Protein AF-A0A925XTQ1-F1 (afdb_monomer)

Solvent-accessible surface area (backbone atoms only — not comparable to full-atom values): 10217 Å² total; per-residue (Å²): 142,80,86,80,78,80,69,82,60,71,73,84,52,48,67,60,70,77,36,53,72,59,52,52,50,50,48,54,52,47,55,58,39,76,74,75,54,93,54,62,68,61,51,52,53,51,50,50,54,52,42,63,71,74,42,88,48,70,65,60,33,44,52,53,51,23,53,52,50,48,62,48,31,76,78,42,44,67,64,45,52,50,53,33,49,79,67,75,43,45,68,46,44,66,70,34,69,67,46,45,61,77,41,41,66,58,52,54,53,49,51,48,52,52,49,47,51,49,39,50,53,51,44,32,72,74,73,38,89,74,58,68,68,58,56,51,58,53,70,69,59,82,54,64,68,59,51,55,52,47,48,54,43,57,76,72,36,93,46,69,70,62,40,54,74,70,56,75,78,85,87,126

Sequence (172 aa):
MSSGSSNPSSLNFAFLACYSPLLDRLGAQAERYFKDDPNVEGLLTACVGVVESELESLQERNEVLAVTGLLASLRDRQRVTEFFRRRSMMNLLQQTPLFQELTRDIVLEAEQRGRIHTVLHQLEHKFGPLPEDVMTALQEITDSVTLDRLGLAVLDAPDLDTFRQQIPPAQN

Secondary structure (DSSP, 8-state):
------PPPGGGGHHHHHTHHHHHHHHHHHHHHHHH---HHHHHHHHHHHHHHH---HHHHHHHHHHHHHHHHHHHHHHHHHHHHHTT-HHHHHTSHHHHHHHHHHHHHHHHHHHHHHHHHHHHHHHSSPPHHHHHHHHT---HHHHHHHHHHHHH-SSHHHHHTTSPPP--

Structure (mmCIF, N/CA/C/O backbone):
data_AF-A0A925XTQ1-F1
#
_entry.id   AF-A0A925XTQ1-F1
#
loop_
_atom_site.group_PDB
_atom_site.id
_atom_site.type_symbol
_atom_site.label_atom_id
_atom_site.label_alt_id
_atom_site.label_comp_id
_atom_site.label_asym_id
_atom_site.label_entity_id
_atom_site.label_seq_id
_atom_site.pdbx_PDB_ins_code
_atom_site.Cartn_x
_atom_site.Cartn_y
_atom_site.Cartn_z
_atom_site.occupancy
_atom_site.B_iso_or_equiv
_atom_site.auth_seq_id
_atom_site.auth_comp_id
_atom_site.auth_asym_id
_atom_site.auth_atom_id
_atom_site.pdbx_PDB_model_num
ATOM 1 N N . MET A 1 1 ? -8.752 34.443 -9.349 1.00 41.16 1 MET A N 1
ATOM 2 C CA . MET A 1 1 ? -8.947 33.100 -9.930 1.00 41.16 1 MET A CA 1
ATOM 3 C C . MET A 1 1 ? -7.938 32.941 -11.051 1.00 41.16 1 MET A C 1
ATOM 5 O O . MET A 1 1 ? -8.143 33.542 -12.091 1.00 41.16 1 MET A O 1
ATOM 9 N N . SER A 1 2 ? -6.850 32.210 -10.814 1.00 30.16 2 SER A N 1
ATOM 10 C CA . SER A 1 2 ? -5.985 31.681 -11.874 1.00 30.16 2 SER A CA 1
ATOM 11 C C . SER A 1 2 ? -5.422 30.359 -11.377 1.00 30.16 2 SER A C 1
ATOM 13 O O . SER A 1 2 ? -4.569 30.320 -10.495 1.00 30.16 2 SER A O 1
ATOM 15 N N . SER A 1 3 ? -5.992 29.283 -11.902 1.00 35.69 3 SER A N 1
ATOM 16 C CA . SER A 1 3 ? -5.538 27.906 -11.784 1.00 35.69 3 SER A CA 1
ATOM 17 C C . SER A 1 3 ? -4.167 27.768 -12.443 1.00 35.69 3 SER A C 1
ATOM 19 O O . SER A 1 3 ? -4.055 27.849 -13.667 1.00 35.69 3 SER A O 1
ATOM 21 N N . GLY A 1 4 ? -3.124 27.581 -11.637 1.00 30.39 4 GLY A N 1
ATOM 22 C CA . GLY A 1 4 ? -1.811 27.186 -12.127 1.00 30.39 4 GLY A CA 1
ATOM 23 C C . GLY A 1 4 ? -1.859 25.732 -12.576 1.00 30.39 4 GLY A C 1
ATOM 24 O O . GLY A 1 4 ? -1.756 24.837 -11.744 1.00 30.39 4 GLY A O 1
ATOM 25 N N . SER A 1 5 ? -2.028 25.489 -13.878 1.00 34.53 5 SER A N 1
ATOM 26 C CA . SER A 1 5 ? -1.723 24.179 -14.449 1.00 34.53 5 SER A CA 1
ATOM 27 C C . SER A 1 5 ? -0.206 24.012 -14.425 1.00 34.53 5 SER A C 1
ATOM 29 O O . SER A 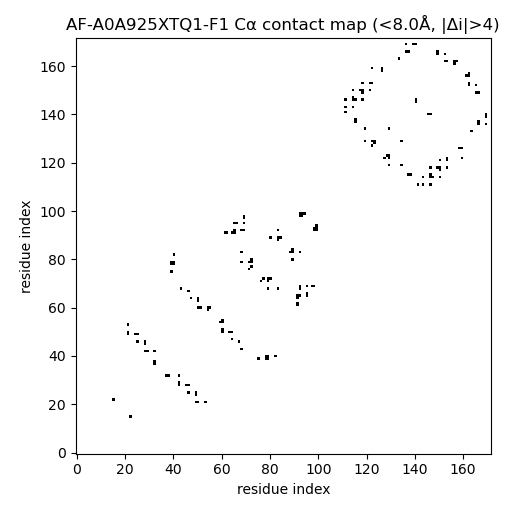1 5 ? 0.514 24.570 -15.257 1.00 34.53 5 SER A O 1
ATOM 31 N N . SER A 1 6 ? 0.297 23.273 -13.445 1.00 36.56 6 SER A N 1
ATOM 32 C CA . SER A 1 6 ? 1.657 22.754 -13.456 1.00 36.56 6 SER A CA 1
ATOM 33 C C . SER A 1 6 ? 1.761 21.722 -14.579 1.00 36.56 6 SER A C 1
ATOM 35 O O . SER A 1 6 ? 1.547 20.532 -14.365 1.00 36.56 6 SER A O 1
ATOM 37 N N . ASN A 1 7 ? 2.039 22.193 -15.798 1.00 29.94 7 ASN A N 1
ATOM 38 C CA . ASN A 1 7 ? 2.477 21.322 -16.881 1.00 29.94 7 ASN A CA 1
ATOM 39 C C . ASN A 1 7 ? 3.729 20.581 -16.390 1.00 29.94 7 ASN A C 1
ATOM 41 O O . ASN A 1 7 ? 4.679 21.254 -15.973 1.00 29.94 7 ASN A O 1
ATOM 45 N N . PRO A 1 8 ? 3.770 19.237 -16.427 1.00 32.19 8 PRO A N 1
ATOM 46 C CA . PRO A 1 8 ? 5.006 18.520 -16.166 1.00 32.19 8 PRO A CA 1
ATOM 47 C C . PRO A 1 8 ? 6.028 18.988 -17.205 1.00 32.19 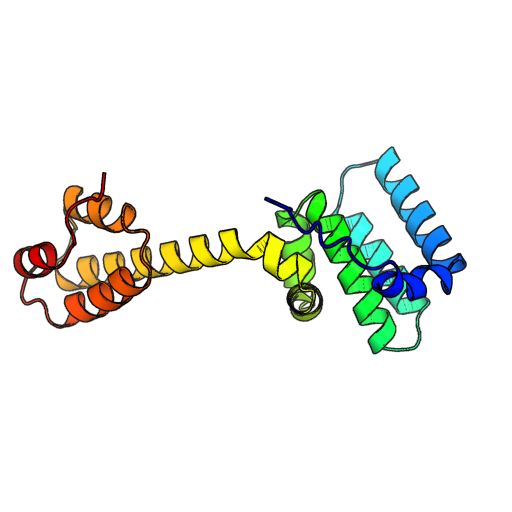8 PRO A C 1
ATOM 49 O O . PRO A 1 8 ? 5.796 18.905 -18.412 1.00 32.19 8 PRO A O 1
ATOM 52 N N . SER A 1 9 ? 7.121 19.586 -16.735 1.00 35.34 9 SER A N 1
ATOM 53 C CA . SER A 1 9 ? 8.144 20.154 -17.602 1.00 35.34 9 SER A CA 1
ATOM 54 C C . SER A 1 9 ? 8.729 19.053 -18.488 1.00 35.34 9 SER A C 1
ATOM 56 O O . SER A 1 9 ? 9.143 17.992 -18.021 1.00 35.34 9 SER A O 1
ATOM 58 N N . SER A 1 10 ? 8.793 19.330 -19.789 1.00 35.25 10 SER A N 1
ATOM 59 C CA . SER A 1 10 ? 9.401 18.490 -20.833 1.00 35.25 10 SER A CA 1
ATOM 60 C C . SER A 1 10 ? 10.853 18.077 -20.548 1.00 35.25 10 SER A C 1
ATOM 62 O O . SER A 1 10 ? 11.374 17.170 -21.191 1.00 35.25 10 SER A O 1
ATOM 64 N N . LEU A 1 11 ? 11.498 18.702 -19.559 1.00 36.62 11 LEU A N 1
ATOM 65 C CA . LEU A 1 11 ? 12.821 18.347 -19.052 1.00 36.62 11 LEU A CA 1
ATOM 66 C C . LEU A 1 11 ? 12.857 16.972 -18.372 1.00 36.62 11 LEU A C 1
ATOM 68 O O . LEU A 1 11 ? 13.850 16.268 -18.523 1.00 36.62 11 LEU A O 1
ATOM 72 N N . ASN A 1 12 ? 11.779 16.545 -17.706 1.00 40.69 12 ASN A N 1
ATOM 73 C CA . ASN A 1 12 ? 11.744 15.245 -17.019 1.00 40.69 12 ASN A CA 1
ATOM 74 C C . ASN A 1 12 ? 11.763 14.049 -17.985 1.00 40.69 12 ASN A C 1
ATOM 76 O O . ASN A 1 12 ? 12.030 12.930 -17.566 1.00 40.69 12 ASN A O 1
ATOM 80 N N . PHE A 1 13 ? 11.501 14.283 -19.274 1.00 41.66 13 PHE A N 1
ATOM 81 C CA . PHE A 1 13 ? 11.476 13.257 -20.319 1.00 41.66 13 PHE A CA 1
ATOM 82 C C . PHE A 1 13 ? 12.527 13.487 -21.410 1.00 41.66 13 PHE A C 1
ATOM 84 O O . PHE A 1 13 ? 12.573 12.730 -22.377 1.00 41.66 13 PHE A O 1
ATOM 91 N N . ALA A 1 14 ? 13.400 14.491 -21.267 1.00 47.06 14 ALA A N 1
ATOM 92 C CA . ALA A 1 14 ? 14.459 14.765 -22.240 1.00 47.06 14 ALA A CA 1
ATOM 93 C C . ALA A 1 14 ? 15.413 13.567 -22.414 1.00 47.06 14 ALA A C 1
ATOM 95 O O . ALA A 1 14 ? 15.934 13.351 -23.505 1.00 47.06 14 ALA A O 1
ATOM 96 N N . PHE A 1 15 ? 15.577 12.738 -21.376 1.00 52.66 15 PHE A N 1
ATOM 97 C CA . PHE A 1 15 ? 16.361 11.506 -21.457 1.00 52.66 15 PHE A CA 1
ATOM 98 C C . PHE A 1 15 ? 15.742 10.475 -22.417 1.00 52.66 15 PHE A C 1
ATOM 100 O O . PHE A 1 15 ? 16.479 9.780 -23.110 1.00 52.66 15 PHE A O 1
ATOM 107 N N . LEU A 1 16 ? 14.408 10.420 -22.549 1.00 48.31 16 LEU A N 1
ATOM 108 C CA . LEU A 1 16 ? 13.745 9.524 -23.503 1.00 48.31 16 LEU A CA 1
ATOM 109 C C . LEU A 1 16 ? 14.121 9.886 -24.950 1.00 48.31 16 LEU A C 1
ATOM 111 O O . LEU A 1 16 ? 14.295 8.996 -25.777 1.00 48.31 16 LEU A O 1
ATOM 115 N N . ALA A 1 17 ? 14.347 11.170 -25.249 1.00 50.66 17 ALA A N 1
ATOM 116 C CA . ALA A 1 17 ? 14.781 11.611 -26.576 1.00 50.66 17 ALA A CA 1
ATOM 117 C C . ALA A 1 17 ? 16.208 11.147 -26.940 1.00 50.66 17 ALA A C 1
ATOM 119 O O . ALA A 1 17 ? 16.509 10.978 -28.120 1.00 50.66 17 ALA A O 1
ATOM 120 N N . CYS A 1 18 ? 17.075 10.896 -25.951 1.00 53.03 18 CYS A N 1
ATOM 121 C CA . CYS A 1 18 ? 18.425 10.361 -26.172 1.00 53.03 18 CYS A CA 1
ATOM 122 C C . CYS A 1 18 ? 18.433 8.853 -26.478 1.00 53.03 18 CYS A C 1
ATOM 124 O O . CYS A 1 18 ? 19.400 8.349 -27.045 1.00 53.03 18 CYS A O 1
ATOM 126 N N . TYR A 1 19 ? 17.354 8.138 -26.152 1.00 60.72 19 TYR A N 1
ATOM 127 C CA . TYR A 1 19 ? 17.263 6.679 -26.227 1.00 60.72 19 TYR A CA 1
ATOM 128 C C . TYR A 1 19 ? 16.289 6.201 -27.317 1.00 60.72 19 TYR A C 1
ATOM 130 O O . TYR A 1 19 ? 15.533 5.251 -27.120 1.00 60.72 19 TYR A O 1
ATOM 138 N N . SER A 1 20 ? 16.329 6.829 -28.501 1.00 62.91 20 SER A N 1
ATOM 139 C CA . SER A 1 20 ? 15.475 6.467 -29.651 1.00 62.91 20 SER A CA 1
ATOM 140 C C . SER A 1 20 ? 15.448 4.958 -29.959 1.00 62.91 20 SER A C 1
ATOM 142 O O . SER A 1 20 ? 14.353 4.416 -30.074 1.00 62.91 20 SER A O 1
ATOM 144 N N . PRO A 1 21 ? 16.583 4.223 -29.999 1.00 70.31 21 PRO A N 1
ATOM 145 C CA . PRO A 1 21 ? 16.555 2.790 -30.308 1.00 70.31 21 PRO A CA 1
ATOM 146 C C . PRO A 1 21 ? 15.869 1.946 -29.225 1.00 70.31 21 PRO A C 1
ATOM 148 O O . PRO A 1 21 ? 15.263 0.917 -29.525 1.00 70.31 21 PRO A O 1
ATOM 151 N N . LEU A 1 22 ? 15.965 2.368 -27.960 1.00 70.56 22 LEU A N 1
ATOM 152 C CA . LEU A 1 22 ? 15.307 1.704 -26.837 1.00 70.56 22 LEU A CA 1
ATOM 153 C C . LEU A 1 22 ? 13.798 1.948 -26.888 1.00 70.56 22 LEU A C 1
ATOM 155 O O . LEU A 1 22 ? 13.023 1.008 -26.721 1.00 70.56 22 LEU A O 1
ATOM 159 N N . LEU A 1 23 ? 13.383 3.186 -27.167 1.00 67.38 23 LEU A N 1
ATOM 160 C CA . LEU A 1 23 ? 11.976 3.537 -27.344 1.00 67.38 23 LEU A CA 1
ATOM 161 C C . LEU A 1 23 ? 11.337 2.789 -28.512 1.00 67.38 23 LEU A C 1
ATOM 163 O O . LEU A 1 23 ? 10.222 2.299 -28.361 1.00 67.38 23 LEU A O 1
ATOM 167 N N . ASP A 1 24 ? 12.044 2.631 -29.631 1.00 70.88 24 ASP A N 1
ATOM 168 C CA . ASP A 1 24 ? 11.548 1.881 -30.788 1.00 70.88 24 ASP A CA 1
ATOM 169 C C . ASP A 1 24 ? 11.338 0.398 -30.449 1.00 70.88 24 ASP A C 1
ATOM 171 O O . ASP A 1 24 ? 10.334 -0.204 -30.833 1.00 70.88 24 ASP A O 1
ATOM 175 N N . ARG A 1 25 ? 12.249 -0.206 -29.673 1.00 69.19 25 ARG A N 1
ATOM 176 C CA . ARG A 1 25 ? 12.115 -1.605 -29.231 1.00 69.19 25 ARG A CA 1
ATOM 177 C C . ARG A 1 25 ? 11.019 -1.785 -28.190 1.00 69.19 25 ARG A C 1
ATOM 179 O O . ARG A 1 25 ? 10.255 -2.743 -28.288 1.00 69.19 25 ARG A O 1
ATOM 186 N N . LEU A 1 26 ? 10.917 -0.878 -27.219 1.00 68.81 26 LEU A N 1
ATOM 187 C CA . LEU A 1 26 ? 9.827 -0.879 -26.242 1.00 68.81 26 LEU A CA 1
ATOM 188 C C . LEU A 1 26 ? 8.474 -0.651 -26.931 1.00 68.81 26 LEU A C 1
ATOM 190 O O . LEU A 1 26 ? 7.507 -1.335 -26.606 1.00 68.81 26 LEU A O 1
ATOM 194 N N . GLY A 1 27 ? 8.424 0.235 -27.927 1.00 64.56 27 GLY A N 1
ATOM 195 C CA . GLY A 1 27 ? 7.263 0.482 -28.779 1.00 64.56 27 GLY A CA 1
ATOM 196 C C . GLY A 1 27 ? 6.860 -0.754 -29.579 1.00 64.56 27 GLY A C 1
ATOM 197 O O . GLY A 1 27 ? 5.716 -1.188 -29.490 1.00 64.56 27 GLY A O 1
ATOM 198 N N . ALA A 1 28 ? 7.803 -1.401 -30.265 1.00 69.56 28 ALA A N 1
ATOM 199 C CA . ALA A 1 28 ? 7.550 -2.644 -30.996 1.00 69.56 28 ALA A CA 1
ATOM 200 C C . ALA A 1 28 ? 7.096 -3.789 -30.071 1.00 69.56 28 ALA A C 1
ATOM 202 O O . ALA A 1 28 ? 6.249 -4.604 -30.447 1.00 69.56 28 ALA A O 1
ATOM 203 N N . GLN A 1 29 ? 7.638 -3.857 -28.851 1.00 66.44 29 GLN A N 1
ATOM 204 C CA . GLN A 1 29 ? 7.229 -4.840 -27.850 1.00 66.44 29 GLN A CA 1
ATOM 205 C C . GLN A 1 29 ? 5.809 -4.563 -27.347 1.00 66.44 29 GLN A C 1
ATOM 207 O O . GLN A 1 29 ? 5.005 -5.489 -27.236 1.00 66.44 29 GLN A O 1
ATOM 212 N N . ALA A 1 30 ? 5.483 -3.295 -27.100 1.00 64.38 30 ALA A N 1
ATOM 213 C CA . ALA A 1 30 ? 4.145 -2.867 -26.735 1.00 64.38 30 ALA A CA 1
ATOM 214 C C . ALA A 1 30 ? 3.142 -3.173 -27.857 1.00 64.38 30 ALA A C 1
ATOM 216 O O . ALA A 1 30 ? 2.135 -3.824 -27.595 1.00 64.38 30 ALA A O 1
ATOM 217 N N . GLU A 1 31 ? 3.422 -2.790 -29.105 1.00 62.34 31 GLU A N 1
ATOM 218 C CA . GLU A 1 31 ? 2.550 -3.034 -30.263 1.00 62.34 31 GLU A CA 1
ATOM 219 C C . GLU A 1 31 ? 2.259 -4.520 -30.490 1.00 62.34 31 GLU A C 1
ATOM 221 O O . GLU A 1 31 ? 1.108 -4.889 -30.726 1.00 62.34 31 GLU A O 1
ATOM 226 N N . ARG A 1 32 ? 3.276 -5.384 -30.366 1.00 59.66 32 ARG A N 1
ATOM 227 C CA . ARG A 1 32 ? 3.101 -6.845 -30.434 1.00 59.66 32 ARG A CA 1
ATOM 228 C C . ARG A 1 32 ? 2.144 -7.355 -29.360 1.00 59.66 32 ARG A C 1
ATOM 230 O O . ARG A 1 32 ? 1.296 -8.190 -29.645 1.00 59.66 32 ARG A O 1
ATOM 237 N N . TYR A 1 33 ? 2.238 -6.825 -28.145 1.00 58.56 33 TYR A N 1
ATOM 238 C CA . TYR A 1 33 ? 1.365 -7.228 -27.044 1.00 58.56 33 TYR A CA 1
ATOM 239 C C . TYR A 1 33 ? -0.053 -6.652 -27.142 1.00 58.56 33 TYR A C 1
ATOM 241 O O . TYR A 1 33 ? -1.014 -7.345 -26.825 1.00 58.56 33 TYR A O 1
ATOM 249 N N . PHE A 1 34 ? -0.219 -5.408 -27.602 1.00 56.88 34 PHE A N 1
ATOM 250 C CA . PHE A 1 34 ? -1.542 -4.792 -27.770 1.00 56.88 34 PHE A CA 1
ATOM 251 C C . PHE A 1 34 ? -2.405 -5.493 -28.826 1.00 56.88 34 PHE A C 1
ATOM 253 O O . PHE A 1 34 ? -3.627 -5.349 -28.791 1.00 56.88 34 PHE A O 1
ATOM 260 N N . LYS A 1 35 ? -1.782 -6.228 -29.751 1.00 54.31 35 LYS A N 1
ATOM 261 C CA . LYS A 1 35 ? -2.466 -6.896 -30.857 1.00 54.31 35 LYS A CA 1
ATOM 262 C C . LYS A 1 35 ? -2.984 -8.295 -30.504 1.00 54.31 35 LYS A C 1
ATOM 264 O O . LYS A 1 35 ? -4.041 -8.659 -31.010 1.00 54.31 35 LYS A O 1
ATOM 269 N N . ASP A 1 36 ? -2.284 -9.026 -29.627 1.00 50.75 36 ASP A N 1
ATOM 270 C CA . ASP A 1 36 ? -2.461 -10.481 -29.511 1.00 50.75 36 ASP A CA 1
ATOM 271 C C . ASP A 1 36 ? -2.981 -11.002 -28.144 1.00 50.75 36 ASP A C 1
ATOM 273 O O . ASP A 1 36 ? -3.596 -12.063 -28.148 1.00 50.75 36 ASP A O 1
ATOM 277 N N . ASP A 1 37 ? -2.819 -10.314 -26.994 1.00 54.34 37 ASP A N 1
ATOM 278 C CA . ASP A 1 37 ? -3.421 -10.741 -25.697 1.00 54.34 37 ASP A CA 1
ATOM 279 C C . ASP A 1 37 ? -3.214 -9.693 -24.560 1.00 54.34 37 ASP A C 1
ATOM 281 O O . ASP A 1 37 ? -2.145 -9.080 -24.482 1.00 54.34 37 ASP A O 1
ATOM 285 N N . PRO A 1 38 ? -4.141 -9.485 -23.593 1.00 61.75 38 PRO 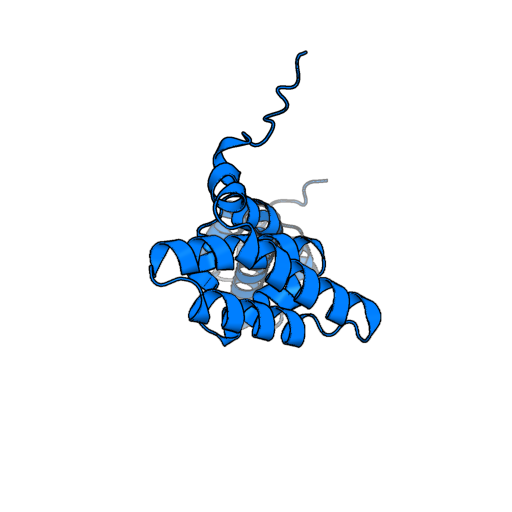A N 1
ATOM 286 C CA . PRO A 1 38 ? -4.043 -8.463 -22.547 1.00 61.75 38 PRO A CA 1
ATOM 287 C C . PRO A 1 38 ? -3.211 -8.914 -21.327 1.00 61.75 38 PRO A C 1
ATOM 289 O O . PRO A 1 38 ? -3.513 -8.544 -20.185 1.00 61.75 38 PRO A O 1
ATOM 292 N N . ASN A 1 39 ? -2.159 -9.716 -21.532 1.00 71.56 39 ASN A N 1
ATOM 293 C CA . ASN A 1 39 ? -1.282 -10.149 -20.443 1.00 71.56 39 ASN A CA 1
ATOM 294 C C . ASN A 1 39 ? -0.228 -9.077 -20.110 1.00 71.56 39 ASN A C 1
ATOM 296 O O . ASN A 1 39 ? 0.913 -9.110 -20.575 1.00 71.56 39 ASN A O 1
ATOM 300 N N . VAL A 1 40 ? -0.633 -8.132 -19.259 1.00 70.31 40 VAL A N 1
ATOM 301 C CA . VAL A 1 40 ? 0.202 -7.036 -18.733 1.00 70.31 40 VAL A CA 1
ATOM 302 C C . VAL A 1 40 ? 1.499 -7.550 -18.090 1.00 70.31 40 VAL A C 1
ATOM 304 O O . VAL A 1 40 ? 2.542 -6.920 -18.236 1.00 70.31 40 VAL A O 1
ATOM 307 N N . GLU A 1 41 ? 1.467 -8.707 -17.424 1.00 74.06 41 GLU A N 1
ATOM 308 C CA . GLU A 1 41 ? 2.635 -9.274 -16.735 1.00 74.06 41 GLU A CA 1
ATOM 309 C C . GLU A 1 41 ? 3.713 -9.758 -17.720 1.00 74.06 41 GLU A C 1
ATOM 311 O O . GLU A 1 41 ? 4.911 -9.540 -17.507 1.00 74.06 41 GLU A O 1
ATOM 316 N N . GLY A 1 42 ? 3.289 -10.360 -18.836 1.00 75.94 42 GLY A N 1
ATOM 317 C CA . GLY A 1 42 ? 4.181 -10.782 -19.918 1.00 75.94 42 GLY A CA 1
ATOM 318 C C . GLY A 1 42 ? 4.863 -9.596 -20.602 1.00 75.94 42 GLY A C 1
ATOM 319 O O . GLY A 1 42 ? 6.078 -9.617 -20.817 1.00 75.94 42 GLY A O 1
ATOM 320 N N . LEU A 1 43 ? 4.104 -8.528 -20.867 1.00 77.31 43 LEU A N 1
ATOM 321 C CA . LEU A 1 43 ? 4.641 -7.299 -21.450 1.00 77.31 43 LEU A CA 1
ATOM 322 C C . LEU A 1 43 ? 5.661 -6.639 -20.516 1.00 77.31 43 LEU A C 1
ATOM 324 O O . LEU A 1 43 ? 6.770 -6.332 -20.945 1.00 77.31 43 LEU A O 1
ATOM 328 N N . LEU A 1 44 ? 5.322 -6.474 -19.233 1.00 79.69 44 LEU A N 1
ATOM 329 C CA . LEU A 1 44 ? 6.235 -5.894 -18.245 1.00 79.69 44 LEU A CA 1
ATOM 330 C C . LEU A 1 44 ? 7.515 -6.716 -18.103 1.00 79.69 44 LEU A C 1
ATOM 332 O O . LEU A 1 44 ? 8.601 -6.148 -18.060 1.00 79.69 44 LEU A O 1
ATOM 336 N N . THR A 1 45 ? 7.408 -8.046 -18.091 1.00 84.19 45 THR A N 1
ATOM 337 C CA . THR A 1 45 ? 8.578 -8.934 -18.055 1.00 84.19 45 THR A CA 1
ATOM 338 C C . THR A 1 45 ? 9.492 -8.709 -19.255 1.00 84.19 45 THR A C 1
ATOM 340 O O . THR A 1 45 ? 10.708 -8.624 -19.088 1.00 84.19 45 THR A O 1
ATOM 343 N N . ALA A 1 46 ? 8.921 -8.590 -20.453 1.00 80.62 46 ALA A N 1
ATOM 344 C CA . ALA A 1 46 ? 9.698 -8.351 -21.659 1.00 80.62 46 ALA A CA 1
ATOM 345 C C . ALA A 1 46 ? 10.351 -6.961 -21.659 1.00 80.62 46 ALA A C 1
ATOM 347 O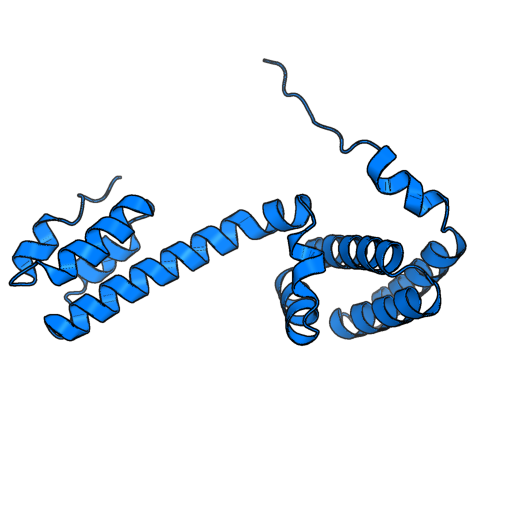 O . ALA A 1 46 ? 11.531 -6.847 -21.982 1.00 80.62 46 ALA A O 1
ATOM 348 N N . CYS A 1 47 ? 9.617 -5.924 -21.248 1.00 80.81 47 CYS A N 1
ATOM 349 C CA . CYS A 1 47 ? 10.161 -4.574 -21.119 1.00 80.81 47 CYS A CA 1
ATOM 350 C C . CYS A 1 47 ? 11.312 -4.526 -20.109 1.00 80.81 47 CYS A C 1
ATOM 352 O O . CYS A 1 47 ? 12.348 -3.945 -20.413 1.00 80.81 47 CYS A O 1
ATOM 354 N N . VAL A 1 48 ? 11.171 -5.183 -18.950 1.00 84.12 48 VAL A N 1
ATOM 355 C CA . VAL A 1 48 ? 12.251 -5.284 -17.955 1.00 84.12 48 VAL A CA 1
ATOM 356 C C . VAL A 1 48 ? 13.496 -5.915 -18.569 1.00 84.12 48 VAL A C 1
ATOM 358 O O . VAL A 1 48 ? 14.574 -5.342 -18.461 1.00 84.12 48 VAL A O 1
ATOM 361 N N . GLY A 1 49 ? 13.341 -7.037 -19.280 1.00 82.62 49 GLY A N 1
ATOM 362 C CA . GLY A 1 49 ? 14.467 -7.714 -19.924 1.00 82.62 49 GLY A CA 1
ATOM 363 C C . GLY A 1 49 ? 15.201 -6.834 -20.939 1.00 82.62 49 GLY A C 1
ATOM 364 O O . GLY A 1 49 ? 16.427 -6.809 -20.938 1.00 82.62 49 GLY A O 1
ATOM 365 N N . VAL A 1 50 ? 14.468 -6.071 -21.759 1.00 82.25 50 VAL A N 1
ATOM 366 C CA . VAL A 1 50 ? 15.064 -5.133 -22.730 1.00 82.25 50 VAL A CA 1
ATOM 367 C C . VAL A 1 50 ? 15.827 -4.011 -22.022 1.00 82.25 50 VAL A C 1
ATOM 369 O O . VAL A 1 50 ? 16.944 -3.681 -22.410 1.00 82.25 50 VAL A O 1
ATOM 372 N N . VAL A 1 51 ? 15.247 -3.433 -20.969 1.00 82.12 51 VAL A N 1
ATOM 373 C CA . VAL A 1 51 ? 15.873 -2.334 -20.220 1.00 82.12 51 VAL A CA 1
ATOM 374 C C . VAL A 1 51 ? 17.141 -2.802 -19.503 1.00 82.12 51 VAL A C 1
ATOM 376 O O . VAL A 1 51 ? 18.159 -2.114 -19.540 1.00 82.12 51 VAL A O 1
ATOM 379 N N . GLU A 1 52 ? 17.113 -3.989 -18.896 1.00 83.50 52 GLU A N 1
ATOM 380 C CA . GLU A 1 52 ? 18.277 -4.581 -18.229 1.00 83.50 52 GLU A CA 1
ATOM 381 C C . GLU A 1 52 ? 19.400 -4.950 -19.208 1.00 83.50 52 GLU A C 1
ATOM 383 O O . GLU A 1 52 ? 20.571 -4.852 -18.838 1.00 83.50 52 GLU A O 1
ATOM 388 N N . SER A 1 53 ? 19.067 -5.358 -20.439 1.00 83.19 53 SER A N 1
ATOM 389 C CA . SER A 1 53 ? 20.065 -5.737 -21.445 1.00 83.19 53 SER A CA 1
ATOM 390 C C . SER A 1 53 ? 20.693 -4.555 -22.182 1.00 83.19 53 SER A C 1
ATOM 392 O O . SER A 1 53 ? 21.839 -4.660 -22.606 1.00 83.19 53 SER A O 1
ATOM 394 N N . GLU A 1 54 ? 19.952 -3.462 -22.378 1.00 81.44 54 GLU A N 1
ATOM 395 C CA . GLU A 1 54 ? 20.385 -2.344 -23.234 1.00 81.44 54 GLU A CA 1
ATOM 396 C C . GLU A 1 54 ? 21.036 -1.196 -22.458 1.00 81.44 54 GLU A C 1
ATOM 398 O O . GLU A 1 54 ? 21.827 -0.448 -23.025 1.00 81.44 54 GLU A O 1
ATOM 403 N N . LEU A 1 55 ? 20.716 -1.032 -21.174 1.00 81.88 55 LEU A N 1
ATOM 404 C CA . LEU A 1 55 ? 21.299 0.027 -20.353 1.00 81.88 55 LEU A CA 1
ATOM 405 C C . LEU A 1 55 ? 22.414 -0.550 -19.496 1.00 81.88 55 LEU A C 1
ATOM 407 O O . LEU A 1 55 ? 22.236 -1.599 -18.889 1.00 81.88 55 LEU A O 1
ATOM 411 N N . GLU A 1 56 ? 23.556 0.122 -19.409 1.00 78.69 56 GLU A N 1
ATOM 412 C CA . GLU A 1 56 ? 24.689 -0.331 -18.588 1.00 78.69 56 GLU A CA 1
ATOM 413 C C . GLU A 1 56 ? 24.629 0.244 -17.167 1.00 78.69 56 GLU A C 1
ATOM 415 O O . GLU A 1 56 ? 24.996 -0.424 -16.198 1.00 78.69 56 GLU A O 1
ATOM 420 N N . SER A 1 57 ? 24.114 1.468 -17.025 1.00 83.56 57 SER A N 1
ATOM 421 C CA . SER A 1 57 ? 23.995 2.146 -15.738 1.00 83.56 57 SER A CA 1
ATOM 422 C C . SER A 1 57 ? 22.809 1.626 -14.931 1.00 83.56 57 SER A C 1
ATOM 424 O O . SER A 1 57 ? 21.664 1.632 -15.386 1.00 83.56 57 SER A O 1
ATOM 426 N N . LEU A 1 58 ? 23.066 1.257 -13.674 1.00 76.62 58 LEU A N 1
ATOM 427 C CA . LEU A 1 58 ? 22.014 0.902 -12.719 1.00 76.62 58 LEU A CA 1
ATOM 428 C C . LEU A 1 58 ? 21.032 2.062 -12.495 1.00 76.62 58 LEU A C 1
ATOM 430 O O . LEU A 1 58 ? 19.840 1.830 -12.314 1.00 76.62 58 LEU A O 1
ATOM 434 N N . GLN A 1 59 ? 21.523 3.303 -12.527 1.00 72.88 59 GLN A N 1
ATOM 435 C CA . GLN A 1 59 ? 20.677 4.481 -12.369 1.00 72.88 59 GLN A CA 1
ATOM 436 C C . GLN A 1 59 ? 19.714 4.632 -13.554 1.00 72.88 59 GLN A C 1
ATOM 438 O O . GLN A 1 59 ? 18.511 4.756 -13.343 1.00 72.88 59 GLN A O 1
ATOM 443 N N . GLU A 1 60 ? 20.215 4.537 -14.788 1.00 74.38 60 GLU A N 1
ATOM 444 C CA . GLU A 1 60 ? 19.385 4.674 -15.995 1.00 74.38 60 GLU A CA 1
ATOM 445 C C . GLU A 1 60 ? 18.367 3.533 -16.115 1.00 74.38 60 GLU A C 1
ATOM 447 O O . GLU A 1 60 ? 17.207 3.768 -16.457 1.00 74.38 60 GLU A O 1
ATOM 452 N N . ARG A 1 61 ? 18.762 2.302 -15.751 1.00 81.31 61 ARG A N 1
ATOM 453 C CA . ARG A 1 61 ? 17.837 1.162 -15.628 1.00 81.31 61 ARG A CA 1
ATOM 454 C C . ARG A 1 61 ? 16.692 1.483 -14.682 1.00 81.31 61 ARG A C 1
ATOM 456 O O . ARG A 1 61 ? 15.530 1.315 -15.045 1.00 81.31 61 ARG A O 1
ATOM 463 N N . ASN A 1 62 ? 17.011 1.961 -13.483 1.00 77.56 62 ASN A N 1
ATOM 464 C CA . ASN A 1 62 ? 16.010 2.265 -12.468 1.00 77.56 62 ASN A CA 1
ATOM 465 C C . ASN A 1 62 ? 15.046 3.363 -12.932 1.00 77.56 62 ASN A C 1
ATOM 467 O O . ASN A 1 62 ? 13.839 3.219 -12.747 1.00 77.56 62 ASN A O 1
ATOM 471 N N . GLU A 1 63 ? 15.553 4.413 -13.579 1.00 75.38 63 GLU A N 1
ATOM 472 C CA . GLU A 1 63 ? 14.741 5.513 -14.109 1.00 75.38 63 GLU A CA 1
ATOM 473 C C . GLU A 1 63 ? 13.775 5.034 -15.206 1.00 75.38 63 GLU A C 1
ATOM 475 O O . GLU A 1 63 ? 12.568 5.286 -15.130 1.00 75.38 63 GLU A O 1
ATOM 480 N N . VAL A 1 64 ? 14.261 4.271 -16.192 1.00 78.62 64 VAL A N 1
ATOM 481 C CA . VAL A 1 64 ? 13.422 3.758 -17.289 1.00 78.62 64 VAL A CA 1
ATOM 482 C C . VAL A 1 64 ? 12.392 2.743 -16.787 1.00 78.62 64 VAL A C 1
ATOM 484 O O . VAL A 1 64 ? 11.229 2.783 -17.205 1.00 78.62 64 VAL A O 1
ATOM 487 N N . LEU A 1 65 ? 12.775 1.850 -15.869 1.00 80.50 65 LEU A N 1
ATOM 488 C CA . LEU A 1 65 ? 11.857 0.881 -15.262 1.00 80.50 65 LEU A CA 1
ATOM 489 C C . LEU A 1 65 ? 10.766 1.566 -14.440 1.00 80.50 65 LEU A C 1
ATOM 491 O O . LEU A 1 65 ? 9.599 1.179 -14.531 1.00 80.50 65 LEU A O 1
ATOM 495 N N . ALA A 1 66 ? 11.127 2.596 -13.675 1.00 75.50 66 ALA A N 1
ATOM 496 C CA . ALA A 1 66 ? 10.181 3.369 -12.887 1.00 75.50 66 ALA A CA 1
ATOM 497 C C . ALA A 1 66 ? 9.154 4.077 -13.784 1.00 75.50 66 ALA A C 1
ATOM 499 O O . ALA A 1 66 ? 7.951 3.960 -13.550 1.00 75.50 66 ALA A O 1
ATOM 500 N N . VAL A 1 67 ? 9.600 4.729 -14.866 1.00 75.94 67 VAL A N 1
ATOM 501 C CA . VAL A 1 67 ? 8.706 5.376 -15.845 1.00 75.94 67 VAL A CA 1
ATOM 502 C C . VAL A 1 67 ? 7.820 4.354 -16.562 1.00 75.94 67 VAL A C 1
ATOM 504 O O . VAL A 1 67 ? 6.618 4.574 -16.711 1.00 75.94 67 VAL A O 1
ATOM 507 N N . THR A 1 68 ? 8.374 3.206 -16.953 1.00 77.56 68 THR A N 1
ATOM 508 C CA . THR A 1 68 ? 7.615 2.126 -17.605 1.00 77.56 68 THR A CA 1
ATOM 509 C C . THR A 1 68 ? 6.524 1.578 -16.684 1.00 77.56 68 THR A C 1
ATOM 511 O O . THR A 1 68 ? 5.370 1.437 -17.092 1.00 77.56 68 THR A O 1
ATOM 514 N N . GLY A 1 69 ? 6.863 1.307 -15.421 1.00 75.94 69 GLY A N 1
ATOM 515 C CA . GLY A 1 69 ? 5.906 0.837 -14.424 1.00 75.94 69 GLY A CA 1
ATOM 516 C C . GLY A 1 69 ? 4.838 1.880 -14.090 1.00 75.94 69 GLY A C 1
ATOM 517 O O . GLY A 1 69 ? 3.662 1.544 -13.953 1.00 75.94 69 GLY A O 1
ATOM 518 N N . LEU A 1 70 ? 5.207 3.158 -14.042 1.00 72.19 70 LEU A N 1
ATOM 519 C CA . LEU A 1 70 ? 4.273 4.260 -13.833 1.00 72.19 70 LEU A CA 1
ATOM 520 C C . LEU A 1 70 ? 3.250 4.371 -14.973 1.00 72.19 70 LEU A C 1
ATOM 522 O O . LEU A 1 70 ? 2.046 4.398 -14.719 1.00 72.19 70 LEU A O 1
ATOM 526 N N . LEU A 1 71 ? 3.709 4.370 -16.227 1.00 74.06 71 LEU A N 1
ATOM 527 C CA . LEU A 1 71 ? 2.831 4.426 -17.399 1.00 74.06 71 LEU A CA 1
ATOM 528 C C . LEU A 1 71 ? 1.921 3.195 -17.487 1.00 74.06 71 LEU A C 1
ATOM 530 O O . LEU A 1 71 ? 0.730 3.325 -17.763 1.00 74.06 71 LEU A O 1
ATOM 534 N N . ALA A 1 72 ? 2.446 2.004 -17.189 1.00 74.69 72 ALA A N 1
ATOM 535 C CA . ALA A 1 72 ? 1.639 0.788 -17.143 1.00 74.69 72 ALA A CA 1
ATOM 536 C C . ALA A 1 72 ? 0.569 0.840 -16.035 1.00 74.69 72 ALA A C 1
ATOM 538 O O . ALA A 1 72 ? -0.547 0.348 -16.225 1.00 74.69 72 ALA A O 1
ATOM 539 N N . SER A 1 73 ? 0.878 1.477 -14.899 1.00 72.62 73 SER A N 1
ATOM 540 C CA . SER A 1 73 ? -0.053 1.630 -13.772 1.00 72.62 73 SER A CA 1
ATOM 541 C C . SER A 1 73 ? -1.273 2.490 -14.111 1.00 72.62 73 SER A C 1
ATOM 543 O O . SER A 1 73 ? -2.316 2.304 -13.489 1.00 72.62 73 SER A O 1
ATOM 545 N N . LEU A 1 74 ? -1.188 3.374 -15.116 1.00 69.88 74 LEU A N 1
ATOM 546 C CA . LEU A 1 74 ? -2.350 4.120 -15.622 1.00 69.88 74 LEU A CA 1
ATOM 547 C C . LEU A 1 74 ? -3.406 3.199 -16.250 1.00 69.88 74 LEU A C 1
ATOM 549 O O . LEU A 1 74 ? -4.587 3.536 -16.256 1.00 69.88 74 LEU A O 1
ATOM 553 N N . ARG A 1 75 ? -2.992 2.041 -16.780 1.00 71.81 75 ARG A N 1
ATOM 554 C CA . ARG A 1 75 ? -3.891 1.064 -17.405 1.00 71.81 75 ARG A CA 1
ATOM 555 C C . ARG A 1 75 ? -4.406 0.025 -16.413 1.00 71.81 75 ARG A C 1
ATOM 557 O O . ARG A 1 75 ? -5.599 -0.253 -16.402 1.00 71.81 75 ARG A O 1
ATOM 564 N N . ASP A 1 76 ? -3.517 -0.584 -15.630 1.00 71.88 76 ASP A N 1
ATOM 565 C CA . ASP A 1 76 ? -3.880 -1.629 -14.664 1.00 71.88 76 ASP A CA 1
ATOM 566 C C . ASP A 1 76 ? -2.969 -1.576 -13.432 1.00 71.88 76 ASP A C 1
ATOM 568 O O . ASP A 1 76 ? -1.978 -2.300 -13.291 1.00 71.88 76 ASP A O 1
ATOM 572 N N . ARG A 1 77 ? -3.319 -0.669 -12.520 1.00 73.06 77 ARG A N 1
ATOM 573 C CA . ARG A 1 77 ? -2.555 -0.378 -11.304 1.00 73.06 77 ARG A CA 1
ATOM 574 C C . ARG A 1 77 ? -2.344 -1.602 -10.413 1.00 73.06 77 ARG A C 1
ATOM 576 O O . ARG A 1 77 ? -1.258 -1.761 -9.855 1.00 73.06 77 ARG A O 1
ATOM 583 N N . GLN A 1 78 ? -3.359 -2.456 -10.251 1.00 73.31 78 GLN A N 1
ATOM 584 C CA . GLN A 1 78 ? -3.278 -3.614 -9.353 1.00 73.31 78 GLN A CA 1
ATOM 585 C C . GLN A 1 78 ? -2.276 -4.642 -9.873 1.00 73.31 78 GLN A C 1
ATOM 587 O O . GLN A 1 78 ? -1.389 -5.058 -9.124 1.00 73.31 78 GLN A O 1
ATOM 592 N N . ARG A 1 79 ? -2.367 -5.005 -11.159 1.00 76.81 79 ARG A N 1
ATOM 593 C CA . ARG A 1 79 ? -1.448 -5.985 -11.753 1.00 76.81 79 ARG A CA 1
ATOM 594 C C . ARG A 1 79 ? -0.011 -5.481 -11.789 1.00 76.81 79 ARG A C 1
ATOM 596 O O . ARG A 1 79 ? 0.905 -6.245 -11.498 1.00 76.81 79 ARG A O 1
ATOM 603 N N . VAL A 1 80 ? 0.196 -4.197 -12.084 1.00 78.12 80 VAL A N 1
ATOM 604 C CA . VAL A 1 80 ? 1.541 -3.603 -12.125 1.00 78.12 80 VAL A CA 1
ATOM 605 C C . VAL A 1 80 ? 2.156 -3.537 -10.727 1.00 78.12 80 VAL A C 1
ATOM 607 O O . VAL A 1 80 ? 3.306 -3.929 -10.544 1.00 78.12 80 VAL A O 1
ATOM 610 N N . THR A 1 81 ? 1.387 -3.120 -9.717 1.00 75.88 81 THR A N 1
ATOM 611 C CA . THR A 1 81 ? 1.869 -3.096 -8.326 1.00 75.88 81 THR A CA 1
ATOM 612 C C . THR A 1 81 ? 2.268 -4.498 -7.865 1.00 75.88 81 THR A C 1
ATOM 614 O O . THR A 1 81 ? 3.334 -4.677 -7.278 1.00 75.88 81 THR A O 1
ATOM 617 N N . GLU A 1 82 ? 1.456 -5.514 -8.162 1.00 78.00 82 GLU A N 1
ATOM 618 C CA . GLU A 1 82 ? 1.771 -6.900 -7.806 1.00 78.00 82 GLU A CA 1
ATOM 619 C C . GLU A 1 82 ? 3.017 -7.422 -8.540 1.00 78.00 82 GLU A C 1
ATOM 621 O O . GLU A 1 82 ? 3.868 -8.060 -7.921 1.00 78.00 82 GLU A O 1
ATOM 626 N N . PHE A 1 83 ? 3.188 -7.085 -9.821 1.00 82.94 83 PHE A N 1
ATOM 627 C CA . PHE A 1 83 ? 4.387 -7.433 -10.586 1.00 82.94 83 PHE A CA 1
ATOM 628 C C . PHE A 1 83 ? 5.668 -6.870 -9.949 1.00 82.94 83 PHE A C 1
ATOM 630 O O . PHE A 1 83 ? 6.614 -7.615 -9.678 1.00 82.94 83 PHE A O 1
ATOM 637 N N . PHE A 1 84 ? 5.695 -5.567 -9.648 1.00 82.19 84 PHE A N 1
ATOM 638 C CA . PHE A 1 84 ? 6.860 -4.933 -9.020 1.00 82.19 84 PHE A CA 1
ATOM 639 C C . PHE A 1 84 ? 7.082 -5.428 -7.583 1.00 82.19 84 PHE A C 1
ATOM 641 O O . PHE A 1 84 ? 8.232 -5.546 -7.152 1.00 82.19 84 PHE A O 1
ATOM 648 N N . ARG A 1 85 ? 6.012 -5.776 -6.851 1.00 81.75 85 ARG A N 1
ATOM 649 C CA . ARG A 1 85 ? 6.097 -6.378 -5.510 1.00 81.75 85 ARG A CA 1
ATOM 650 C C . ARG A 1 85 ? 6.780 -7.743 -5.557 1.00 81.75 85 ARG A C 1
ATOM 652 O O . ARG A 1 85 ? 7.743 -7.953 -4.827 1.00 81.75 85 ARG A O 1
ATOM 659 N N . ARG A 1 86 ? 6.324 -8.647 -6.433 1.00 84.69 86 ARG A N 1
ATOM 660 C CA . ARG A 1 86 ? 6.863 -10.016 -6.571 1.00 84.69 86 ARG A CA 1
ATOM 661 C C . ARG A 1 86 ? 8.338 -10.049 -6.952 1.00 84.69 86 ARG A C 1
ATOM 663 O O . ARG A 1 86 ? 9.030 -11.003 -6.617 1.00 84.69 86 ARG A O 1
ATOM 670 N N . ARG A 1 87 ? 8.817 -9.016 -7.645 1.00 80.38 87 ARG A N 1
ATOM 671 C CA . ARG A 1 87 ? 10.221 -8.884 -8.056 1.00 80.38 87 ARG A CA 1
ATOM 672 C C . ARG A 1 87 ? 11.083 -8.058 -7.101 1.00 80.38 87 ARG A C 1
ATOM 674 O O . ARG A 1 87 ? 12.218 -7.752 -7.443 1.00 80.38 87 ARG A O 1
ATOM 681 N N . SER A 1 88 ? 10.567 -7.676 -5.931 1.00 80.88 88 SER A N 1
ATOM 682 C CA . SER A 1 88 ? 11.282 -6.823 -4.968 1.00 80.88 88 SER A CA 1
ATOM 683 C C . SER A 1 88 ? 11.723 -5.468 -5.550 1.00 80.88 88 SER A C 1
ATOM 685 O O . SER A 1 88 ? 12.671 -4.855 -5.070 1.00 80.88 88 SER A O 1
ATOM 687 N N . MET A 1 89 ? 11.014 -4.972 -6.569 1.00 81.50 89 MET A N 1
ATOM 688 C CA . MET A 1 89 ? 11.304 -3.711 -7.267 1.00 81.50 89 MET A CA 1
ATOM 689 C C . MET A 1 89 ? 10.386 -2.564 -6.822 1.00 81.50 89 MET A C 1
ATOM 691 O O . MET A 1 89 ? 10.338 -1.517 -7.463 1.00 81.50 89 MET A O 1
ATOM 695 N N . MET A 1 90 ? 9.644 -2.734 -5.724 1.00 79.38 90 MET A N 1
ATOM 696 C CA . MET A 1 90 ? 8.654 -1.751 -5.262 1.00 79.38 90 MET A CA 1
ATOM 697 C C . MET A 1 90 ? 9.261 -0.365 -4.996 1.00 79.38 90 MET A C 1
ATOM 699 O O . MET A 1 90 ? 8.620 0.653 -5.256 1.00 79.38 90 MET A O 1
ATOM 703 N N . ASN A 1 91 ? 10.524 -0.327 -4.567 1.00 78.12 91 ASN A N 1
ATOM 704 C CA . ASN A 1 91 ? 11.261 0.915 -4.345 1.00 78.12 91 ASN A CA 1
ATOM 705 C C . ASN A 1 91 ? 11.357 1.780 -5.615 1.00 78.12 91 ASN A C 1
ATOM 707 O O . ASN A 1 91 ? 11.358 3.001 -5.505 1.00 78.12 91 ASN A O 1
ATOM 711 N N . LEU A 1 92 ? 11.379 1.177 -6.813 1.00 77.25 92 LEU A N 1
ATOM 712 C CA . LEU A 1 92 ? 11.443 1.917 -8.080 1.00 77.25 92 LEU A CA 1
ATOM 713 C C . LEU A 1 92 ? 10.165 2.723 -8.332 1.00 77.25 92 LEU A C 1
ATOM 715 O O . LEU A 1 92 ? 10.229 3.870 -8.762 1.00 77.25 92 LEU A O 1
ATOM 719 N N . LEU A 1 93 ? 9.001 2.145 -8.025 1.00 72.31 93 LEU A N 1
ATOM 720 C CA . LEU A 1 93 ? 7.717 2.830 -8.178 1.00 72.31 93 LEU A CA 1
ATOM 721 C C . LEU A 1 93 ? 7.519 3.881 -7.087 1.00 72.31 93 LEU A C 1
ATOM 723 O O . LEU A 1 93 ? 7.157 5.018 -7.383 1.00 72.31 93 LEU A O 1
ATOM 727 N N . GLN A 1 94 ? 7.815 3.526 -5.834 1.00 69.56 94 GLN A N 1
ATOM 728 C CA . GLN A 1 94 ? 7.645 4.410 -4.678 1.00 69.56 94 GLN A CA 1
ATOM 729 C C . GLN A 1 94 ? 8.507 5.672 -4.740 1.00 69.56 94 GLN A C 1
ATOM 731 O O . GLN A 1 94 ? 8.152 6.668 -4.118 1.00 69.56 94 GLN A O 1
ATOM 736 N N . GLN A 1 95 ? 9.614 5.659 -5.483 1.00 69.06 95 GLN A N 1
ATOM 737 C CA . GLN A 1 95 ? 10.458 6.840 -5.670 1.00 69.06 95 GLN A CA 1
ATOM 738 C C . GLN A 1 95 ? 9.924 7.824 -6.719 1.00 69.06 95 GLN A C 1
ATOM 740 O O . GLN A 1 95 ? 10.433 8.939 -6.810 1.00 69.06 95 GLN A O 1
ATOM 745 N N . THR A 1 96 ? 8.881 7.469 -7.478 1.00 68.25 96 THR A N 1
ATOM 746 C CA . THR A 1 96 ? 8.281 8.390 -8.451 1.00 68.25 96 THR A CA 1
ATOM 747 C C . THR A 1 96 ? 7.146 9.205 -7.815 1.00 68.25 96 THR A C 1
ATOM 749 O O . THR A 1 96 ? 6.172 8.618 -7.334 1.00 68.25 96 THR A O 1
ATOM 752 N N . PRO A 1 97 ? 7.204 10.554 -7.838 1.00 64.19 97 PRO A N 1
ATOM 753 C CA . PRO A 1 97 ? 6.154 11.398 -7.259 1.00 64.19 97 PRO A CA 1
ATOM 754 C C . PRO A 1 97 ? 4.754 11.107 -7.817 1.00 64.19 97 PRO A C 1
ATOM 756 O O . PRO A 1 97 ? 3.781 11.102 -7.070 1.00 64.19 97 PRO A O 1
ATOM 759 N N . LEU A 1 98 ? 4.649 10.788 -9.114 1.00 64.00 98 LEU A N 1
ATOM 760 C CA . LEU A 1 98 ? 3.363 10.470 -9.738 1.00 64.00 98 LEU A CA 1
ATOM 761 C C . LEU A 1 98 ? 2.782 9.143 -9.228 1.00 64.00 98 LEU A C 1
ATOM 763 O O . LEU A 1 98 ? 1.575 9.043 -9.044 1.00 64.00 98 LEU A O 1
ATOM 767 N N . PHE A 1 99 ? 3.602 8.121 -8.958 1.00 68.50 99 PHE A N 1
ATOM 768 C CA . PHE A 1 99 ? 3.093 6.878 -8.371 1.00 68.50 99 PHE A CA 1
ATOM 769 C C . PHE A 1 99 ? 2.644 7.092 -6.927 1.00 68.50 99 PHE A C 1
ATOM 771 O O . PHE A 1 99 ? 1.620 6.544 -6.524 1.00 68.50 99 PHE A O 1
ATOM 778 N N . GLN A 1 100 ? 3.372 7.909 -6.158 1.00 67.69 100 GLN A N 1
ATOM 779 C CA . GLN A 1 100 ? 2.953 8.299 -4.811 1.00 67.69 100 GLN A CA 1
ATOM 780 C C . GLN A 1 100 ? 1.588 8.991 -4.846 1.00 67.69 100 GLN A C 1
ATOM 782 O O . GLN A 1 100 ? 0.717 8.635 -4.064 1.00 67.69 100 GLN A O 1
ATOM 787 N N . GLU A 1 101 ? 1.370 9.913 -5.785 1.00 66.38 101 GLU A N 1
ATOM 788 C CA . GLU A 1 101 ? 0.080 10.581 -5.979 1.00 66.38 101 GLU A CA 1
ATOM 789 C C . GLU A 1 101 ? -1.025 9.590 -6.381 1.00 66.38 101 GLU A C 1
ATOM 791 O O . GLU A 1 101 ? -2.069 9.537 -5.738 1.00 66.38 101 GLU A O 1
ATOM 796 N N . LEU A 1 102 ? -0.766 8.722 -7.365 1.00 65.00 102 LEU A N 1
ATOM 797 C CA . LEU A 1 102 ? -1.722 7.715 -7.848 1.00 65.00 102 LEU A CA 1
ATOM 798 C C . LEU A 1 102 ? -2.069 6.632 -6.817 1.00 65.00 102 LEU A C 1
ATOM 800 O O . LEU A 1 102 ? -3.084 5.944 -6.965 1.00 65.00 102 LEU A O 1
ATOM 804 N N . THR A 1 103 ? -1.215 6.412 -5.819 1.00 68.19 103 THR A N 1
ATOM 805 C CA . THR A 1 103 ? -1.421 5.397 -4.774 1.00 68.19 103 THR A CA 1
ATOM 806 C C . THR A 1 103 ? -1.804 5.989 -3.428 1.00 68.19 103 THR A C 1
ATOM 808 O O . THR A 1 103 ? -2.242 5.231 -2.564 1.00 68.19 103 THR A O 1
ATOM 811 N N . ARG A 1 104 ? -1.722 7.316 -3.267 1.00 69.31 104 ARG A N 1
ATOM 812 C CA . ARG A 1 104 ? -1.974 8.026 -2.010 1.00 69.31 104 ARG A CA 1
ATOM 813 C C . ARG A 1 104 ? -3.306 7.635 -1.392 1.00 69.31 104 ARG A C 1
ATOM 815 O O . ARG A 1 104 ? -3.330 7.181 -0.257 1.00 69.31 104 ARG A O 1
ATOM 822 N N . ASP A 1 105 ? -4.381 7.730 -2.165 1.00 67.44 105 ASP A N 1
ATOM 823 C CA . ASP A 1 105 ? -5.732 7.483 -1.660 1.00 67.44 105 ASP A CA 1
ATOM 824 C C . ASP A 1 105 ? -5.931 6.018 -1.258 1.00 67.44 105 ASP A C 1
ATOM 826 O O . ASP A 1 105 ? -6.532 5.745 -0.226 1.00 67.44 105 ASP A O 1
ATOM 830 N N . ILE A 1 106 ? -5.350 5.066 -2.005 1.00 69.62 106 ILE A N 1
ATOM 831 C CA . ILE A 1 106 ? -5.416 3.642 -1.631 1.00 69.62 106 ILE A CA 1
ATOM 832 C C . ILE A 1 106 ? -4.633 3.383 -0.351 1.00 69.62 106 ILE A C 1
ATOM 834 O O . ILE A 1 106 ? -5.073 2.609 0.490 1.00 69.62 106 ILE A O 1
ATOM 838 N N . VAL A 1 107 ? -3.429 3.951 -0.241 1.00 74.19 107 VAL A N 1
ATOM 839 C CA . VAL A 1 107 ? -2.565 3.737 0.922 1.00 74.19 107 VAL A CA 1
ATOM 840 C C . VAL A 1 107 ? -3.248 4.306 2.156 1.00 74.19 107 VAL A C 1
ATOM 842 O O . VAL A 1 107 ? -3.340 3.607 3.158 1.00 74.19 107 VAL A O 1
ATOM 845 N N . LEU A 1 108 ? -3.809 5.512 2.056 1.00 73.69 108 LEU A N 1
ATOM 846 C CA . LEU A 1 108 ? -4.576 6.129 3.135 1.00 73.69 108 LEU A CA 1
ATOM 847 C C . LEU A 1 108 ? -5.807 5.290 3.506 1.00 73.69 108 LEU A C 1
ATOM 849 O O . LEU A 1 108 ? -6.013 5.008 4.684 1.00 73.69 108 LEU A O 1
ATOM 853 N N . GLU A 1 109 ? -6.578 4.815 2.524 1.00 78.06 109 GLU A N 1
ATOM 854 C CA . GLU A 1 109 ? -7.742 3.953 2.764 1.00 78.06 109 GLU A CA 1
ATOM 855 C C . GLU A 1 109 ? -7.341 2.610 3.405 1.00 78.06 109 GLU A C 1
ATOM 857 O O . GLU A 1 109 ? -8.004 2.121 4.322 1.00 78.06 109 GLU A O 1
ATOM 862 N N . ALA A 1 110 ? -6.236 2.009 2.961 1.00 78.88 110 ALA A N 1
ATOM 863 C CA . ALA A 1 110 ? -5.721 0.753 3.497 1.00 78.88 110 ALA A CA 1
ATOM 864 C C . ALA A 1 110 ? -5.182 0.913 4.924 1.00 78.88 110 ALA A C 1
ATOM 866 O O . ALA A 1 110 ? -5.461 0.070 5.778 1.00 78.88 110 ALA A O 1
ATOM 867 N N . GLU A 1 111 ? -4.449 1.992 5.203 1.00 84.25 111 GLU A N 1
ATOM 868 C CA . GLU A 1 111 ? -3.986 2.323 6.550 1.00 84.25 111 GLU A CA 1
ATOM 869 C C . GLU A 1 111 ? -5.165 2.555 7.492 1.00 84.25 111 GLU A C 1
ATOM 871 O O . GLU A 1 111 ? -5.197 1.994 8.587 1.00 84.25 111 GLU A O 1
ATOM 876 N N . GLN A 1 112 ? -6.163 3.326 7.059 1.00 86.25 112 GLN A N 1
ATOM 877 C CA . GLN A 1 112 ? -7.364 3.589 7.843 1.00 86.25 112 GLN A CA 1
ATOM 878 C C . GLN A 1 112 ? -8.127 2.293 8.146 1.00 86.25 112 GLN A C 1
ATOM 880 O O . GLN A 1 112 ? -8.446 2.021 9.304 1.00 86.25 112 GLN A O 1
ATOM 885 N N . ARG A 1 113 ? -8.350 1.438 7.138 1.00 87.38 113 ARG A N 1
ATOM 886 C CA . ARG A 1 113 ? -8.967 0.115 7.332 1.00 87.38 113 ARG A CA 1
ATOM 887 C C . ARG A 1 113 ? -8.157 -0.763 8.281 1.00 87.38 113 ARG A C 1
ATOM 889 O O . ARG A 1 113 ? -8.741 -1.436 9.127 1.00 87.38 113 ARG A O 1
ATOM 896 N N . GLY A 1 114 ? -6.829 -0.738 8.175 1.00 88.31 114 GLY A N 1
ATOM 897 C CA . GLY A 1 114 ? -5.935 -1.465 9.076 1.00 88.31 114 GLY A CA 1
ATOM 898 C C . GLY A 1 114 ? -6.067 -1.010 10.531 1.00 88.31 114 GLY A C 1
ATOM 899 O O . GLY A 1 114 ? -6.130 -1.844 11.438 1.00 88.31 114 GLY A O 1
ATOM 900 N N . ARG A 1 115 ? -6.187 0.302 10.765 1.00 91.62 115 ARG A N 1
ATOM 901 C CA . ARG A 1 115 ? -6.424 0.869 12.103 1.00 91.62 115 ARG A CA 1
ATOM 902 C C . ARG A 1 115 ? -7.787 0.463 12.653 1.00 91.62 115 ARG A C 1
ATOM 904 O O . ARG A 1 115 ? -7.843 -0.053 13.765 1.00 91.62 115 ARG A O 1
ATOM 911 N N . ILE A 1 116 ? -8.858 0.602 11.866 1.00 93.69 116 ILE A N 1
ATOM 912 C CA . ILE A 1 116 ? -10.212 0.168 12.260 1.00 93.69 116 ILE A CA 1
ATOM 913 C C . ILE A 1 116 ? -10.205 -1.314 12.642 1.00 93.69 116 ILE A C 1
ATOM 915 O O . ILE A 1 116 ? -10.686 -1.681 13.712 1.00 93.69 116 ILE A O 1
ATOM 919 N N . HIS A 1 117 ? -9.608 -2.164 11.804 1.00 93.06 117 HIS A N 1
ATOM 920 C CA . HIS A 1 117 ? -9.512 -3.595 12.075 1.00 93.06 117 HIS A CA 1
ATOM 921 C C . HIS A 1 117 ? -8.749 -3.889 13.373 1.00 93.06 117 HIS A C 1
ATOM 923 O O . HIS A 1 117 ? -9.163 -4.745 14.149 1.00 93.06 117 HIS A O 1
ATOM 929 N N . THR A 1 118 ? -7.677 -3.141 13.644 1.00 93.94 118 THR A N 1
ATOM 930 C CA . THR A 1 118 ? -6.902 -3.270 14.885 1.00 93.94 118 THR A CA 1
ATOM 931 C C . THR A 1 118 ? -7.743 -2.917 16.111 1.00 93.94 118 THR A C 1
ATOM 933 O O . THR A 1 118 ? -7.768 -3.690 17.067 1.00 93.94 118 THR A O 1
ATOM 936 N N . VAL A 1 119 ? -8.467 -1.793 16.080 1.00 94.88 119 VAL A N 1
ATOM 937 C CA . VAL A 1 119 ? -9.342 -1.365 17.185 1.00 94.88 119 VAL A CA 1
ATOM 938 C C . VAL A 1 119 ? -10.442 -2.396 17.433 1.00 94.88 119 VAL A C 1
ATOM 940 O O . VAL A 1 119 ? -10.650 -2.807 18.572 1.00 94.88 119 VAL A O 1
ATOM 943 N N . LEU A 1 120 ? -11.107 -2.868 16.373 1.00 95.06 120 LEU A N 1
ATOM 944 C CA . LEU A 1 120 ? -12.143 -3.899 16.475 1.00 95.06 120 LEU A CA 1
ATOM 945 C C . LEU A 1 120 ? -11.595 -5.192 17.078 1.00 95.06 120 LEU A C 1
ATOM 947 O O . LEU A 1 120 ? -12.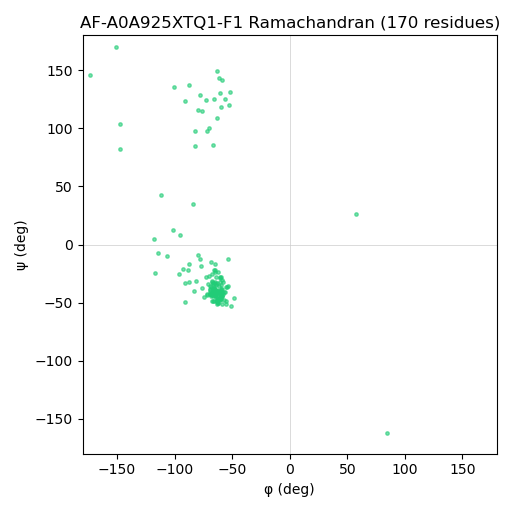179 -5.723 18.016 1.00 95.06 120 LEU A O 1
ATOM 951 N N . HIS A 1 121 ? -10.443 -5.663 16.603 1.00 95.62 121 HIS A N 1
ATOM 952 C CA . HIS A 1 121 ? -9.816 -6.869 17.131 1.00 95.62 121 HIS A CA 1
ATOM 953 C C . HIS A 1 121 ? -9.443 -6.723 18.617 1.00 95.62 121 HIS A C 1
ATOM 955 O O . HIS A 1 121 ? -9.624 -7.653 19.400 1.00 95.62 121 HIS A O 1
ATOM 961 N N . GLN A 1 122 ? -8.936 -5.559 19.037 1.00 95.19 122 GLN A N 1
ATOM 962 C CA . GLN A 1 122 ? -8.619 -5.294 20.445 1.00 95.19 122 GLN A CA 1
ATOM 963 C C . GLN A 1 122 ? -9.873 -5.257 21.325 1.00 95.19 122 GLN A C 1
ATOM 965 O O . GLN A 1 122 ? -9.869 -5.822 22.419 1.00 95.19 122 GLN A O 1
ATOM 970 N N . LEU A 1 123 ? -10.943 -4.618 20.848 1.00 95.81 123 LEU A N 1
ATOM 971 C CA . LEU A 1 123 ? -12.227 -4.569 21.543 1.00 95.81 123 LEU A CA 1
ATOM 972 C C . LEU A 1 123 ? -12.828 -5.966 21.687 1.00 95.81 123 LEU A C 1
ATOM 974 O O . LEU A 1 123 ? -13.227 -6.339 22.787 1.00 95.81 123 LEU A O 1
ATOM 978 N N . GLU A 1 124 ? -12.852 -6.744 20.604 1.00 95.56 124 GLU A N 1
ATOM 979 C CA . GLU A 1 124 ? -13.403 -8.099 20.613 1.00 95.56 124 GLU A CA 1
ATOM 980 C C . GLU A 1 124 ? -12.597 -9.019 21.534 1.00 95.56 124 GLU A C 1
ATOM 982 O O . GLU A 1 124 ? -13.158 -9.791 22.311 1.00 95.56 124 GLU A O 1
ATOM 987 N N . HIS A 1 125 ? -11.270 -8.881 21.527 1.00 95.56 125 HIS A N 1
ATOM 988 C CA . HIS A 1 125 ? -10.401 -9.623 22.432 1.00 95.56 125 HIS A CA 1
ATOM 989 C C . HIS A 1 125 ? -10.649 -9.279 23.910 1.00 95.56 125 HIS A C 1
ATOM 991 O O . HIS A 1 125 ? -10.616 -10.169 24.759 1.00 95.56 125 HIS A O 1
ATOM 997 N N . LYS A 1 1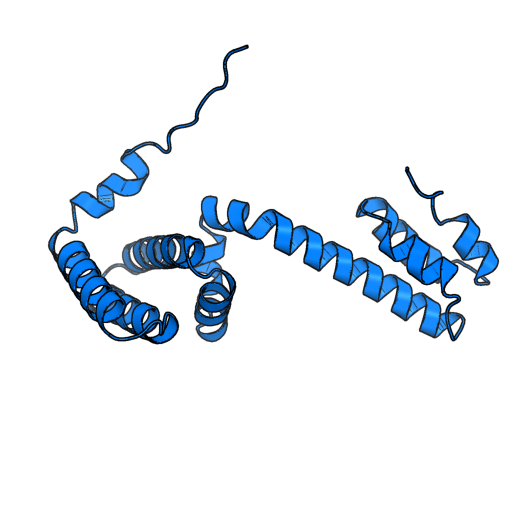26 ? -10.883 -8.000 24.231 1.00 95.06 126 LYS A N 1
ATOM 998 C CA . LYS A 1 126 ? -11.022 -7.530 25.616 1.00 95.06 126 LYS A CA 1
ATOM 999 C C . LYS A 1 126 ? -12.430 -7.723 26.183 1.00 95.06 126 LYS A C 1
ATOM 1001 O O . LYS A 1 126 ? -12.567 -8.070 27.353 1.00 95.06 126 LYS A O 1
ATOM 1006 N N . PHE A 1 127 ? -13.460 -7.486 25.376 1.00 94.81 127 PHE A N 1
ATOM 1007 C CA . PHE A 1 127 ? -14.857 -7.43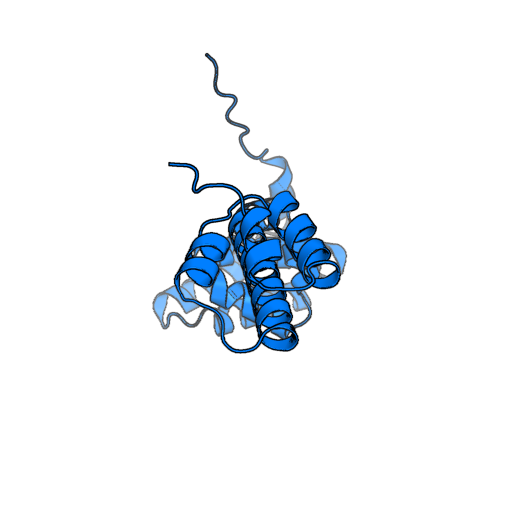4 25.820 1.00 94.81 127 PHE A CA 1
ATOM 1008 C C . PHE A 1 127 ? -15.730 -8.560 25.248 1.00 94.81 127 PHE A C 1
ATOM 1010 O O . PHE A 1 127 ? -16.868 -8.723 25.687 1.00 94.81 127 PHE A O 1
ATOM 1017 N N . GLY A 1 128 ? -15.207 -9.365 24.318 1.00 92.12 128 GLY A N 1
ATOM 1018 C CA . GLY A 1 128 ? -15.968 -10.389 23.605 1.00 92.12 128 GLY A CA 1
ATOM 1019 C C . GLY A 1 128 ? -16.717 -9.828 22.387 1.00 92.12 128 GLY A C 1
ATOM 1020 O O . GLY A 1 128 ? -16.379 -8.749 21.903 1.00 92.12 128 GLY A O 1
ATOM 1021 N N . PRO A 1 129 ? -17.729 -10.548 21.869 1.00 93.62 129 PRO A N 1
ATOM 1022 C CA . PRO A 1 129 ? -18.442 -10.167 20.651 1.00 93.62 129 PRO A CA 1
ATOM 1023 C C . PRO A 1 129 ? -18.950 -8.723 20.681 1.00 93.62 129 PRO A C 1
ATOM 1025 O O . PRO A 1 129 ? -19.596 -8.301 21.643 1.00 93.62 129 PRO A O 1
ATOM 1028 N N . LEU A 1 130 ? -18.673 -7.978 19.611 1.00 93.62 130 LEU A N 1
ATOM 1029 C CA . LEU A 1 130 ? -19.005 -6.560 19.542 1.00 93.62 130 LEU A CA 1
ATOM 1030 C C . LEU A 1 130 ? -20.426 -6.325 19.016 1.00 93.62 130 LEU A C 1
ATOM 1032 O O . LEU A 1 130 ? -20.827 -6.942 18.030 1.00 93.62 130 LEU A O 1
ATOM 1036 N N . PRO A 1 131 ? -21.180 -5.400 19.631 1.00 93.69 131 PRO A N 1
ATOM 1037 C CA . PRO A 1 131 ? -22.430 -4.896 19.085 1.00 93.69 131 PRO A CA 1
ATOM 1038 C C . PRO A 1 131 ? -22.248 -4.246 17.706 1.00 93.69 131 PRO A C 1
ATOM 1040 O O . PRO A 1 131 ? -21.282 -3.516 17.464 1.00 93.69 131 PRO A O 1
ATOM 1043 N N . GLU A 1 132 ? -23.214 -4.470 16.816 1.00 91.06 132 GLU A N 1
ATOM 1044 C CA . GLU A 1 132 ? -23.192 -3.989 15.428 1.00 91.06 132 GLU A CA 1
ATOM 1045 C C . GLU A 1 132 ? -23.134 -2.456 15.324 1.00 91.06 132 GLU A C 1
ATOM 1047 O O . GLU A 1 132 ? -22.487 -1.912 14.428 1.00 91.06 132 GLU A O 1
ATOM 1052 N N . ASP A 1 133 ? -23.737 -1.741 16.274 1.00 91.31 133 ASP A N 1
ATOM 1053 C CA . ASP A 1 133 ? -23.704 -0.279 16.330 1.00 91.31 133 ASP A CA 1
ATOM 1054 C C . ASP A 1 133 ? -22.287 0.256 16.583 1.00 91.31 133 ASP A C 1
ATOM 1056 O O . ASP A 1 133 ? -21.885 1.237 15.963 1.00 91.31 133 ASP A O 1
ATOM 1060 N N . VAL A 1 134 ? -21.492 -0.420 17.421 1.00 91.50 134 VAL A N 1
ATOM 1061 C CA . VAL A 1 134 ? -20.087 -0.053 17.671 1.00 91.50 134 VAL A CA 1
ATOM 1062 C C . VAL A 1 134 ? -19.243 -0.309 16.431 1.00 91.50 134 VAL A C 1
ATOM 1064 O O . VAL A 1 134 ? -18.410 0.518 16.065 1.00 91.50 134 VAL A O 1
ATOM 1067 N N . MET A 1 135 ? -19.468 -1.449 15.774 1.00 91.94 135 MET A N 1
ATOM 1068 C CA . MET A 1 135 ? -18.763 -1.791 14.540 1.00 91.94 135 MET A CA 1
ATOM 1069 C C . MET A 1 135 ? -19.036 -0.761 13.445 1.00 91.94 135 MET A C 1
ATOM 1071 O O . MET A 1 135 ? -18.097 -0.277 12.816 1.00 91.94 135 MET A O 1
ATOM 1075 N N . THR A 1 136 ? -20.305 -0.396 13.266 1.00 91.62 136 THR A N 1
ATOM 1076 C CA . THR A 1 136 ? -20.740 0.596 12.277 1.00 91.62 136 THR A CA 1
ATOM 1077 C C . THR A 1 136 ? -20.143 1.964 12.590 1.00 91.62 136 THR A C 1
ATOM 1079 O O . THR A 1 136 ? -19.493 2.558 11.734 1.00 91.62 136 THR A O 1
ATOM 1082 N N . ALA A 1 137 ? -20.246 2.418 13.844 1.00 91.69 137 ALA A N 1
ATOM 1083 C CA . ALA A 1 137 ? -19.720 3.716 14.252 1.00 91.69 137 ALA A CA 1
ATOM 1084 C C . ALA A 1 137 ? -18.203 3.834 14.033 1.00 91.69 137 ALA A C 1
ATOM 1086 O O . ALA A 1 137 ? -17.729 4.881 13.611 1.00 91.69 137 ALA A O 1
ATOM 1087 N N . LEU A 1 138 ? -17.428 2.769 14.272 1.00 92.12 138 LEU A N 1
ATOM 1088 C CA . LEU A 1 138 ? -15.982 2.768 14.013 1.00 92.12 138 LEU A CA 1
ATOM 1089 C C . LEU A 1 138 ? -15.641 2.764 12.517 1.00 92.12 138 LEU A C 1
ATOM 1091 O O . LEU A 1 138 ? -14.636 3.354 12.124 1.00 92.12 138 LEU A O 1
ATOM 1095 N N . GLN A 1 139 ? -16.454 2.106 11.687 1.00 90.69 139 GLN A N 1
ATOM 1096 C CA . GLN A 1 139 ? -16.260 2.065 10.234 1.00 90.69 139 GLN A CA 1
ATOM 1097 C C . GLN A 1 139 ? -16.541 3.413 9.558 1.00 90.69 139 GLN A C 1
ATOM 1099 O O . GLN A 1 139 ? -15.951 3.703 8.519 1.00 90.69 139 GLN A O 1
ATOM 1104 N N . GLU A 1 140 ? -17.395 4.243 10.157 1.00 91.62 140 GLU A N 1
ATOM 1105 C CA . GLU A 1 140 ? -17.717 5.589 9.669 1.00 91.62 140 GLU A CA 1
ATOM 1106 C C . GLU A 1 140 ? -16.627 6.631 9.987 1.00 91.62 140 GLU A C 1
ATOM 1108 O O . GLU A 1 140 ? -16.628 7.724 9.419 1.00 91.62 140 GLU A O 1
ATOM 1113 N N . ILE A 1 141 ? -15.661 6.318 10.859 1.00 90.00 141 ILE A N 1
ATOM 1114 C CA . ILE A 1 141 ? -14.601 7.263 11.235 1.00 90.00 141 ILE A CA 1
ATOM 1115 C C . ILE A 1 141 ? -13.556 7.364 10.122 1.00 90.00 141 ILE A C 1
ATOM 1117 O O . ILE A 1 141 ? -12.800 6.424 9.864 1.00 90.00 141 ILE A O 1
ATOM 1121 N N . THR A 1 142 ? -13.456 8.552 9.523 1.00 85.25 142 THR A N 1
ATOM 1122 C CA . THR A 1 142 ? -12.450 8.898 8.504 1.00 85.25 142 THR A CA 1
ATOM 1123 C C . THR A 1 142 ? -11.185 9.535 9.068 1.00 85.25 142 THR A C 1
ATOM 1125 O O . THR A 1 142 ? -10.143 9.515 8.417 1.00 85.25 142 THR A O 1
ATOM 1128 N N . ASP A 1 143 ? -11.249 10.096 10.277 1.00 87.81 143 ASP A N 1
ATOM 1129 C CA . ASP A 1 143 ? -10.104 10.752 10.906 1.00 87.81 143 ASP A CA 1
ATOM 1130 C C . ASP A 1 143 ? -9.139 9.738 11.539 1.00 87.81 143 ASP A C 1
ATOM 1132 O O . ASP A 1 143 ? -9.448 9.056 12.522 1.00 87.81 143 ASP A O 1
ATOM 1136 N N . SER A 1 144 ? -7.923 9.689 10.999 1.00 86.06 144 SER A N 1
ATOM 1137 C CA . SER A 1 144 ? -6.866 8.791 11.452 1.00 86.06 144 SER A CA 1
ATOM 1138 C C . SER A 1 144 ? -6.410 9.079 12.886 1.00 86.06 144 SER A C 1
ATOM 1140 O O . SER A 1 144 ? -6.078 8.149 13.617 1.00 86.06 144 SER A O 1
ATOM 1142 N N . VAL A 1 145 ? -6.418 10.350 13.311 1.00 89.75 145 VAL A N 1
ATOM 1143 C CA . VAL A 1 145 ? -6.002 10.742 14.670 1.00 89.75 145 VAL A CA 1
ATOM 1144 C C . VAL A 1 145 ? -7.011 10.241 15.699 1.00 89.75 145 VAL A C 1
ATOM 1146 O O . VAL A 1 145 ? -6.638 9.726 16.755 1.00 89.75 145 VAL A O 1
ATOM 1149 N N . THR A 1 146 ? -8.298 10.336 15.372 1.00 92.00 146 THR A N 1
ATOM 1150 C CA . THR A 1 146 ? -9.367 9.759 16.185 1.00 92.00 146 THR A CA 1
ATOM 1151 C C . THR A 1 146 ? -9.210 8.247 16.330 1.00 92.00 146 THR A C 1
ATOM 1153 O O . THR A 1 146 ? -9.316 7.748 17.449 1.00 92.00 146 THR A O 1
ATOM 1156 N N . LEU A 1 147 ? -8.915 7.519 15.248 1.00 91.94 147 LEU A N 1
ATOM 1157 C CA . LEU A 1 147 ? -8.709 6.066 15.306 1.00 91.94 147 LEU A CA 1
ATOM 1158 C C . LEU A 1 147 ? -7.515 5.675 16.189 1.00 91.94 147 LEU A C 1
ATOM 1160 O O . LEU A 1 147 ? -7.633 4.745 16.985 1.00 91.94 147 LEU A O 1
ATOM 1164 N N . ASP A 1 148 ? -6.401 6.408 16.113 1.00 91.56 148 ASP A N 1
ATOM 1165 C CA . ASP A 1 148 ? -5.228 6.155 16.961 1.00 91.56 148 ASP A CA 1
ATOM 1166 C C . ASP A 1 148 ? -5.554 6.386 18.447 1.00 91.56 148 ASP A C 1
ATOM 1168 O O . ASP A 1 148 ? -5.214 5.568 19.307 1.00 91.56 148 ASP A O 1
ATOM 1172 N N . ARG A 1 149 ? -6.282 7.469 18.757 1.00 94.12 149 ARG A N 1
ATOM 1173 C CA . ARG A 1 149 ? -6.766 7.753 20.117 1.00 94.12 149 ARG A CA 1
ATOM 1174 C C . ARG A 1 149 ? -7.697 6.652 20.619 1.00 94.12 149 ARG A C 1
ATOM 1176 O O . ARG A 1 149 ? -7.595 6.259 21.779 1.00 94.12 149 ARG A O 1
ATOM 1183 N N . LEU A 1 150 ? -8.594 6.159 19.767 1.00 94.50 150 LEU A N 1
ATOM 1184 C CA . LEU A 1 150 ? -9.500 5.068 20.117 1.00 94.50 150 LEU A CA 1
ATOM 1185 C C . LEU A 1 150 ? -8.733 3.772 20.379 1.00 94.50 150 LEU A C 1
ATOM 1187 O O . LEU A 1 150 ? -9.034 3.111 21.364 1.00 94.50 150 LEU A O 1
ATOM 1191 N N . GLY A 1 151 ? -7.698 3.454 19.596 1.00 92.56 151 GLY A N 1
ATOM 1192 C CA . GLY A 1 151 ? -6.828 2.301 19.859 1.00 92.56 151 GLY A CA 1
ATOM 1193 C C . GLY A 1 151 ? -6.197 2.328 21.254 1.00 92.56 151 GLY A C 1
ATOM 1194 O O . GLY A 1 151 ? -6.183 1.313 21.947 1.00 92.56 151 GLY A O 1
ATOM 1195 N N . LEU A 1 152 ? -5.753 3.500 21.719 1.00 93.81 152 LEU A N 1
ATOM 1196 C CA . LEU A 1 152 ? -5.283 3.663 23.100 1.00 93.81 152 LEU A CA 1
ATOM 1197 C C . LEU A 1 152 ? -6.429 3.553 24.115 1.00 93.81 152 LEU A C 1
ATOM 1199 O O . LEU A 1 152 ? -6.290 2.868 25.124 1.00 93.81 152 LEU A O 1
ATOM 1203 N N . ALA A 1 153 ? -7.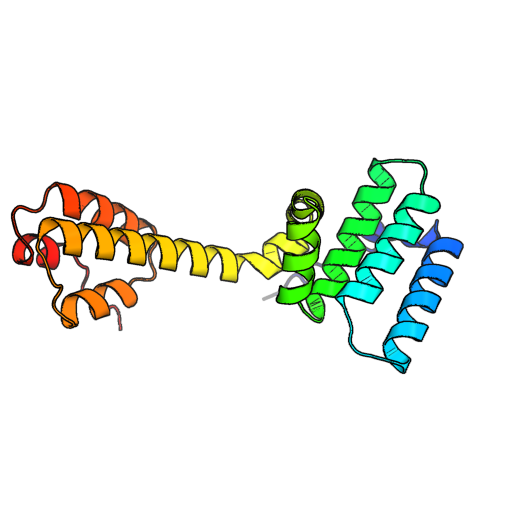583 4.158 23.825 1.00 93.88 153 ALA A N 1
ATOM 1204 C CA . ALA A 1 153 ? -8.743 4.122 24.712 1.00 93.88 153 ALA A CA 1
ATOM 1205 C C . ALA A 1 153 ? -9.264 2.696 24.970 1.00 93.88 153 ALA A C 1
ATOM 1207 O O . ALA A 1 153 ? -9.794 2.436 26.050 1.00 93.88 153 ALA A O 1
ATOM 1208 N N . VAL A 1 154 ? -9.084 1.753 24.031 1.00 94.75 154 VAL A N 1
ATOM 1209 C CA . VAL A 1 154 ? -9.415 0.335 24.265 1.00 94.75 154 VAL A CA 1
ATOM 1210 C C . VAL A 1 154 ? -8.634 -0.227 25.453 1.00 94.75 154 VAL A C 1
ATOM 1212 O O . VAL A 1 154 ? -9.182 -1.003 26.237 1.00 94.75 154 VAL A O 1
ATOM 1215 N N . LEU A 1 155 ? -7.366 0.161 25.614 1.00 91.38 155 LEU A N 1
ATOM 1216 C CA . LEU A 1 155 ? -6.498 -0.348 26.677 1.00 91.38 155 LEU A CA 1
ATOM 1217 C C . LEU A 1 155 ? -6.977 0.108 28.058 1.00 91.38 155 LEU A C 1
ATOM 1219 O O . LEU A 1 155 ? -7.026 -0.709 28.980 1.00 91.38 155 LEU A O 1
ATOM 1223 N N . ASP A 1 156 ? -7.420 1.359 28.162 1.00 92.25 156 ASP A N 1
ATOM 1224 C CA . ASP A 1 156 ? -7.807 1.988 29.428 1.00 92.25 156 ASP A CA 1
ATOM 1225 C C . ASP A 1 156 ? -9.282 1.770 29.800 1.00 92.25 156 ASP A C 1
ATOM 1227 O O . ASP A 1 156 ? -9.642 1.845 30.974 1.00 92.25 156 ASP A O 1
ATOM 1231 N N . ALA A 1 157 ? -10.153 1.474 28.829 1.00 94.00 157 ALA A N 1
ATOM 1232 C CA . ALA A 1 157 ? -11.582 1.311 29.084 1.00 94.00 157 ALA A CA 1
ATOM 1233 C C . ALA A 1 157 ? -11.869 0.086 29.985 1.00 94.00 157 ALA A C 1
ATOM 1235 O O . ALA A 1 157 ? -11.454 -1.025 29.645 1.00 94.00 157 ALA A O 1
ATOM 1236 N N . PRO A 1 158 ? -12.581 0.232 31.115 1.00 92.12 158 PRO A N 1
ATOM 1237 C CA . PRO A 1 158 ? -12.932 -0.893 31.986 1.00 92.12 158 PRO A CA 1
ATOM 1238 C C . PRO A 1 158 ? -14.013 -1.798 31.375 1.00 92.12 158 PRO A C 1
ATOM 1240 O O . PRO A 1 158 ? -14.031 -2.997 31.642 1.00 92.12 158 PRO A O 1
ATOM 1243 N N . ASP A 1 159 ? -14.877 -1.236 30.531 1.00 93.38 159 ASP A N 1
ATOM 1244 C CA . ASP A 1 159 ? -15.979 -1.912 29.855 1.00 93.38 159 ASP A CA 1
ATOM 1245 C C . ASP A 1 159 ? -16.293 -1.243 28.506 1.00 93.38 159 ASP A C 1
ATOM 1247 O O . ASP A 1 159 ? -15.776 -0.170 28.167 1.00 93.38 159 ASP A O 1
ATOM 1251 N N . LEU A 1 160 ? -17.145 -1.906 27.722 1.00 91.94 160 LEU A N 1
ATOM 1252 C CA . LEU A 1 160 ? -17.519 -1.458 26.384 1.00 91.94 160 LEU A CA 1
ATOM 1253 C C . LEU A 1 160 ? -18.333 -0.155 26.400 1.00 91.94 160 LEU A C 1
ATOM 1255 O O . LEU A 1 160 ? -18.184 0.666 25.497 1.00 91.94 160 LEU A O 1
ATOM 1259 N N . ASP A 1 161 ? -19.170 0.062 27.414 1.00 92.06 161 ASP A N 1
ATOM 1260 C CA . ASP A 1 161 ? -19.989 1.274 27.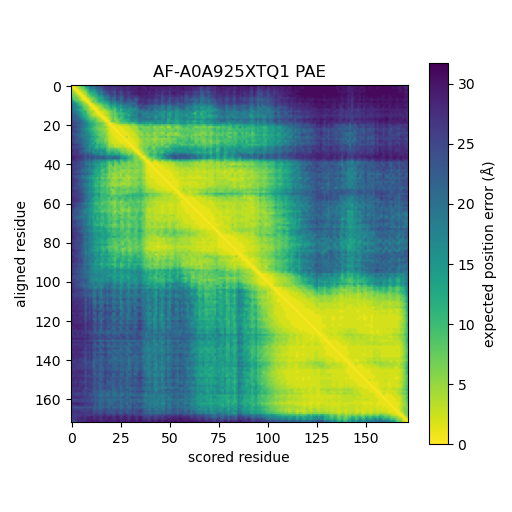504 1.00 92.06 161 ASP A CA 1
ATOM 1261 C C . ASP A 1 161 ? -19.129 2.513 27.786 1.00 92.06 161 ASP A C 1
ATOM 1263 O O . ASP A 1 161 ? -19.357 3.577 27.207 1.00 92.06 161 ASP A O 1
ATOM 1267 N N . THR A 1 162 ? -18.075 2.366 28.589 1.00 93.00 162 THR A N 1
ATOM 1268 C CA . THR A 1 162 ? -17.074 3.413 28.816 1.00 93.00 162 THR A CA 1
ATOM 1269 C C . THR A 1 162 ? -16.293 3.719 27.538 1.00 93.00 162 THR A C 1
ATOM 1271 O O . THR A 1 162 ? -16.031 4.885 27.238 1.00 93.00 162 THR A O 1
ATOM 1274 N N . PHE A 1 163 ? -15.956 2.697 26.742 1.00 94.12 163 PHE A N 1
ATOM 1275 C CA . PHE A 1 163 ? -15.328 2.904 25.436 1.00 94.12 163 PHE A CA 1
ATOM 1276 C C . PHE A 1 163 ? -16.261 3.627 24.456 1.00 94.12 163 PHE A C 1
ATOM 1278 O O . PHE A 1 163 ? -15.837 4.565 23.784 1.00 94.12 163 PHE A O 1
ATOM 1285 N N . ARG A 1 164 ? -17.541 3.243 24.397 1.00 91.50 164 ARG A N 1
ATOM 1286 C CA . ARG A 1 164 ? -18.541 3.859 23.507 1.00 91.50 164 ARG A CA 1
ATOM 1287 C C . ARG A 1 164 ? -18.639 5.371 23.681 1.00 91.50 164 ARG A C 1
ATOM 1289 O O . ARG A 1 164 ? -18.781 6.082 22.694 1.00 91.50 164 ARG A O 1
ATOM 1296 N N . GLN A 1 165 ? -18.492 5.872 24.907 1.00 91.62 165 GLN A N 1
ATOM 1297 C CA . GLN A 1 165 ? -18.495 7.313 25.191 1.00 91.62 165 GLN A CA 1
ATOM 1298 C C . GLN A 1 165 ? -17.314 8.071 24.560 1.00 91.62 165 GLN A C 1
ATOM 1300 O O . GLN A 1 165 ? -17.355 9.295 24.461 1.00 91.62 165 GLN A O 1
ATOM 1305 N N . GLN A 1 166 ? -16.260 7.367 24.139 1.00 91.25 166 GLN A N 1
ATOM 1306 C CA . GLN A 1 166 ? -15.099 7.951 23.467 1.00 91.25 166 GLN A CA 1
ATOM 1307 C C . GLN A 1 166 ? -15.277 8.055 21.951 1.00 91.25 166 GLN A C 1
ATOM 1309 O O . GLN A 1 166 ? -14.518 8.793 21.313 1.00 91.25 166 GLN A O 1
ATOM 1314 N N . ILE A 1 167 ? -16.237 7.328 21.372 1.00 90.06 167 ILE A N 1
ATOM 1315 C CA . ILE A 1 167 ? -16.523 7.361 19.938 1.00 90.06 167 ILE A CA 1
ATOM 1316 C C . ILE A 1 167 ? -17.203 8.702 19.627 1.00 90.06 167 ILE A C 1
ATOM 1318 O O . ILE A 1 167 ? -18.202 9.040 20.266 1.00 90.06 167 ILE A O 1
ATOM 1322 N N . PRO A 1 168 ? -16.671 9.507 18.691 1.00 85.25 168 PRO A N 1
ATOM 1323 C CA . PRO A 1 168 ? -17.325 10.751 18.315 1.00 85.25 168 PRO A CA 1
ATOM 1324 C C . PRO A 1 168 ? -18.700 10.470 17.683 1.00 85.25 168 PRO A C 1
ATOM 1326 O O . PRO A 1 168 ? -18.874 9.444 17.025 1.00 85.25 168 PRO A O 1
ATOM 1329 N N . PRO A 1 169 ? -19.678 11.378 17.840 1.00 75.81 169 PRO A N 1
ATOM 1330 C CA . PRO A 1 169 ? -20.958 11.253 17.152 1.00 75.81 169 PRO A CA 1
ATOM 1331 C C . PRO A 1 169 ? -20.753 11.283 15.631 1.00 75.81 169 PRO A C 1
ATOM 1333 O O . PRO A 1 169 ? -19.899 12.030 15.143 1.00 75.81 169 PRO A O 1
ATOM 1336 N N . ALA A 1 170 ? -21.545 10.494 14.896 1.00 65.12 170 ALA A N 1
ATOM 1337 C CA . ALA A 1 170 ? -21.501 10.438 13.437 1.00 65.12 170 ALA A CA 1
ATOM 1338 C C . ALA A 1 170 ? -21.629 11.853 12.845 1.00 65.12 170 ALA A C 1
ATOM 1340 O O . ALA A 1 170 ? -22.600 12.569 13.112 1.00 65.12 170 ALA A O 1
ATOM 1341 N N . GLN A 1 171 ? -20.617 12.274 12.086 1.00 54.72 171 GLN A N 1
ATOM 1342 C CA . GLN A 1 171 ? -20.621 13.558 11.393 1.00 54.72 171 GLN A CA 1
ATOM 1343 C C . GLN A 1 171 ? -21.402 13.385 10.084 1.00 54.72 171 GLN A C 1
ATOM 1345 O O . GLN A 1 171 ? -20.856 12.873 9.111 1.00 54.72 171 GLN A O 1
ATOM 1350 N N . ASN A 1 172 ? -22.685 13.761 10.092 1.00 42.28 172 ASN A N 1
ATOM 1351 C CA . ASN A 1 172 ? -23.466 13.997 8.868 1.00 42.28 172 ASN A CA 1
ATOM 1352 C C . ASN A 1 172 ? -23.124 15.361 8.265 1.00 42.28 172 ASN A C 1
ATOM 1354 O O . ASN A 1 172 ? -23.070 16.339 9.049 1.00 42.28 172 ASN A O 1
#

Radius of gyration: 23.37 Å; Cα contacts (8 Å, |Δi|>4): 103; chains: 1; bounding box: 48×44×63 Å

pLDDT: mean 75.67, std 16.7, range [29.94, 95.81]

Foldseek 3Di:
DDDPPPDPDPVLCVVVVVPVVLVVVLVVLVVVDVVPHPPLLVSLVVNLVSLVVPDPDPVSSLSSNLVVLLVSCVVPVVVSCVSCVVVVNNVSVVPDPSSCVVCVVVVLVVVLVVLLVLLLVLLCVPANDDDPVVNVLSVLDSDPVLSVVLNVVSVVDPYPVSSVVSRDPRDD

Mean predicted aligned error: 13.99 Å